Protein AF-A0A1W9RMF7-F1 (afdb_monomer)

Secondary structure (DSSP, 8-state):
--TT-TTEEPPPPSSSS-----S-EEEEESS-HHHHHHHHHHTT---B-S-SS-GGGSGGGTTT------HHHHHHHTTEEEEP--TT--HHHHHHHHHHHHHHHH--S----SS---------

pLDDT: mean 85.6, std 20.64, range [30.67, 98.5]

Structure (mmCIF, N/CA/C/O backbone):
data_AF-A0A1W9RMF7-F1
#
_entry.id   AF-A0A1W9RMF7-F1
#
loop_
_atom_site.group_PDB
_atom_site.id
_atom_site.type_symbol
_atom_site.label_atom_id
_atom_site.label_alt_id
_atom_site.label_comp_id
_atom_site.label_asym_id
_atom_site.label_entity_id
_atom_site.label_seq_id
_atom_site.pdbx_PDB_ins_code
_atom_site.Cartn_x
_atom_site.Cartn_y
_atom_site.Cartn_z
_atom_site.occupancy
_atom_site.B_iso_or_equiv
_atom_site.auth_seq_id
_atom_site.auth_comp_id
_atom_site.auth_asym_id
_atom_site.auth_atom_id
_atom_site.pdbx_PDB_model_num
ATOM 1 N N . ALA A 1 1 ? -2.466 5.618 12.818 1.00 87.56 1 ALA A N 1
ATOM 2 C CA . ALA A 1 1 ? -3.566 4.700 12.480 1.00 87.56 1 ALA A CA 1
ATOM 3 C C . ALA A 1 1 ? -3.063 3.417 11.833 1.00 87.56 1 ALA A C 1
ATOM 5 O O . ALA A 1 1 ? -3.648 2.386 12.103 1.00 87.56 1 ALA A O 1
ATOM 6 N N . LEU A 1 2 ? -2.029 3.437 10.981 1.00 95.12 2 LEU A N 1
ATOM 7 C CA . LEU A 1 2 ? -1.364 2.201 10.529 1.00 95.12 2 LEU A CA 1
ATOM 8 C C . LEU A 1 2 ? 0.130 2.139 10.907 1.00 95.12 2 LEU A C 1
ATOM 10 O O . LEU A 1 2 ? 0.797 1.162 10.589 1.00 95.12 2 LEU A O 1
ATOM 14 N N . LYS A 1 3 ? 0.663 3.169 11.582 1.00 93.56 3 LYS A N 1
ATOM 15 C CA . LYS A 1 3 ? 2.085 3.270 11.973 1.00 93.56 3 LYS A CA 1
ATOM 16 C C . LYS A 1 3 ? 2.440 2.262 13.073 1.00 93.56 3 LYS A C 1
ATOM 18 O O . LYS A 1 3 ? 3.592 1.877 13.208 1.00 93.56 3 LYS A O 1
ATOM 23 N N . GLU A 1 4 ? 1.440 1.860 13.848 1.00 93.69 4 GLU A N 1
ATOM 24 C CA . GLU A 1 4 ? 1.528 0.898 14.944 1.00 93.69 4 GLU A CA 1
ATOM 25 C C . GLU A 1 4 ? 1.642 -0.573 14.494 1.00 93.69 4 GLU A C 1
ATOM 27 O O . GLU A 1 4 ? 1.891 -1.443 15.324 1.00 93.69 4 GLU A O 1
ATOM 32 N N . ILE A 1 5 ? 1.451 -0.876 13.205 1.00 96.00 5 ILE A N 1
ATOM 33 C CA . ILE A 1 5 ? 1.570 -2.242 12.679 1.00 96.00 5 ILE A CA 1
ATOM 34 C C . ILE A 1 5 ? 3.013 -2.460 12.226 1.00 96.00 5 ILE A C 1
ATOM 36 O O . ILE A 1 5 ? 3.441 -1.903 11.216 1.00 96.00 5 ILE A O 1
ATOM 40 N N . GLU A 1 6 ? 3.760 -3.293 12.950 1.00 95.75 6 GLU A N 1
ATOM 41 C CA . GLU A 1 6 ? 5.193 -3.497 12.714 1.00 95.75 6 GLU A CA 1
ATOM 42 C C . GLU A 1 6 ? 5.496 -4.047 11.307 1.00 95.75 6 GLU A C 1
ATOM 44 O O . GLU A 1 6 ? 6.545 -3.760 10.720 1.00 95.75 6 GLU A O 1
ATOM 49 N N . GLU A 1 7 ? 4.580 -4.829 10.733 1.00 96.75 7 GLU A N 1
ATOM 50 C CA . GLU A 1 7 ? 4.705 -5.386 9.387 1.00 96.75 7 GLU A CA 1
ATOM 51 C C . GLU A 1 7 ? 4.456 -4.385 8.258 1.00 96.75 7 GLU A C 1
ATOM 53 O O . GLU A 1 7 ? 4.719 -4.725 7.100 1.00 96.75 7 GLU A O 1
ATOM 58 N N . ILE A 1 8 ? 3.990 -3.172 8.559 1.00 97.56 8 ILE A N 1
ATOM 59 C CA . ILE A 1 8 ? 3.697 -2.140 7.565 1.00 97.56 8 ILE A CA 1
ATOM 60 C C . ILE A 1 8 ? 4.720 -1.011 7.672 1.00 97.56 8 ILE A C 1
ATOM 62 O O . ILE A 1 8 ? 4.877 -0.367 8.704 1.00 97.56 8 ILE A O 1
ATOM 66 N N . LYS A 1 9 ? 5.370 -0.696 6.551 1.00 97.38 9 LYS A N 1
ATOM 67 C CA . LYS A 1 9 ? 6.065 0.577 6.359 1.00 97.38 9 LYS A CA 1
ATOM 68 C C . LYS A 1 9 ? 5.190 1.505 5.515 1.00 97.38 9 LYS A C 1
ATOM 70 O O . LYS A 1 9 ? 4.787 1.146 4.407 1.00 97.38 9 LYS A O 1
ATOM 75 N N . LEU A 1 10 ? 4.903 2.688 6.056 1.00 96.44 10 LEU A N 1
ATOM 76 C CA . LEU A 1 10 ? 4.123 3.738 5.395 1.00 96.44 10 LEU A CA 1
ATOM 77 C C . LEU A 1 10 ? 4.975 4.505 4.363 1.00 96.44 10 LEU A C 1
ATOM 79 O O . LEU A 1 10 ? 6.207 4.509 4.487 1.00 96.44 10 LEU A O 1
ATOM 83 N N . PRO A 1 11 ? 4.345 5.182 3.381 1.00 93.19 11 PRO A N 1
ATOM 84 C CA . PRO A 1 11 ? 5.015 6.212 2.593 1.00 93.19 11 PRO A CA 1
ATOM 85 C C . PRO A 1 11 ? 5.712 7.225 3.506 1.00 93.19 11 PRO A C 1
ATOM 87 O O . PRO A 1 11 ? 5.137 7.654 4.507 1.00 93.19 11 PRO A O 1
ATOM 90 N N . GLN A 1 12 ? 6.947 7.595 3.169 1.00 90.31 12 GLN A N 1
ATOM 91 C CA . GLN A 1 12 ? 7.702 8.617 3.893 1.00 90.31 12 GLN A CA 1
ATOM 92 C C . GLN A 1 12 ? 7.687 9.911 3.082 1.00 90.31 12 GLN A C 1
ATOM 94 O O . GLN A 1 12 ? 7.912 9.873 1.873 1.00 90.31 12 GLN A O 1
ATOM 99 N N . ILE A 1 13 ? 7.425 11.029 3.753 1.00 89.50 13 ILE A N 1
ATOM 100 C CA . ILE A 1 13 ? 7.629 12.372 3.209 1.00 89.50 13 ILE A CA 1
ATOM 101 C C . ILE A 1 13 ? 8.970 12.861 3.785 1.00 89.50 13 ILE A C 1
ATOM 103 O O . ILE A 1 13 ? 9.169 12.676 4.988 1.00 89.50 13 ILE A O 1
ATOM 107 N N . PRO A 1 14 ? 9.908 13.371 2.963 1.00 83.75 14 PRO A N 1
ATOM 108 C CA . PRO A 1 14 ? 11.270 13.682 3.409 1.00 83.75 14 PRO A CA 1
ATOM 109 C C . PRO A 1 14 ? 11.345 14.724 4.533 1.00 83.75 14 PRO A C 1
ATOM 111 O O . PRO A 1 14 ? 12.076 14.506 5.495 1.00 83.75 14 PRO A O 1
ATOM 114 N N . ASP A 1 15 ? 10.568 15.803 4.430 1.00 86.56 15 ASP A N 1
ATOM 115 C CA . ASP A 1 15 ? 10.465 16.881 5.419 1.00 86.56 15 ASP A CA 1
ATOM 116 C C . ASP A 1 15 ? 9.095 17.588 5.325 1.00 86.56 15 ASP A C 1
ATOM 118 O O . ASP A 1 15 ? 8.243 17.207 4.516 1.00 86.56 15 ASP A O 1
ATOM 122 N N . GLU A 1 16 ? 8.868 18.583 6.187 1.00 81.75 16 GLU A N 1
ATOM 123 C CA . GLU A 1 16 ? 7.609 19.339 6.273 1.00 81.75 16 GLU A CA 1
ATOM 124 C C . GLU A 1 16 ? 7.398 20.334 5.116 1.00 81.75 16 GLU A C 1
ATOM 126 O O . GLU A 1 16 ? 6.266 20.762 4.878 1.00 81.75 16 GLU A O 1
ATOM 131 N N . GLU A 1 17 ? 8.452 20.681 4.371 1.00 90.12 17 GLU A N 1
ATOM 132 C CA . GLU A 1 17 ? 8.381 21.604 3.234 1.00 90.12 17 GLU A CA 1
ATOM 133 C C . GLU A 1 17 ? 7.907 20.889 1.957 1.00 90.12 17 GLU A C 1
ATOM 135 O O . GLU A 1 17 ? 7.297 21.503 1.073 1.00 90.12 17 GLU A O 1
ATOM 140 N N . PHE A 1 18 ? 8.097 19.568 1.868 1.00 89.75 18 PHE A N 1
ATOM 141 C CA . PHE A 1 18 ? 7.602 18.773 0.747 1.00 89.75 18 PHE A CA 1
ATOM 142 C C . PHE A 1 18 ? 6.107 18.465 0.843 1.00 89.75 18 PHE A C 1
ATOM 144 O O . PHE A 1 18 ? 5.612 17.795 1.751 1.00 89.75 18 PHE A O 1
ATOM 151 N N . ARG A 1 19 ? 5.377 18.833 -0.215 1.00 87.25 19 ARG A N 1
ATOM 152 C CA . ARG A 1 19 ? 4.004 18.370 -0.438 1.00 87.25 19 ARG A CA 1
ATOM 153 C C . ARG A 1 19 ? 3.978 17.223 -1.433 1.00 87.25 19 ARG A C 1
ATOM 155 O O . ARG A 1 19 ? 4.449 17.342 -2.560 1.00 87.25 19 ARG A O 1
ATOM 162 N N . HIS A 1 20 ? 3.363 16.118 -1.030 1.00 89.25 20 HIS A N 1
ATOM 163 C CA . HIS A 1 20 ? 3.134 14.973 -1.898 1.00 89.25 20 HIS A CA 1
ATOM 164 C C . HIS A 1 20 ? 1.663 14.928 -2.332 1.00 89.25 20 HIS A C 1
ATOM 166 O O . HIS A 1 20 ? 0.764 14.982 -1.497 1.00 89.25 20 HIS A O 1
ATOM 172 N N . VAL A 1 21 ? 1.411 14.802 -3.638 1.00 90.12 21 VAL A N 1
ATOM 173 C CA . VAL A 1 21 ? 0.043 14.776 -4.203 1.00 90.12 21 VAL A CA 1
ATOM 174 C C . VAL A 1 21 ? -0.661 13.425 -4.050 1.00 90.12 21 VAL A C 1
ATOM 176 O O . VAL A 1 21 ? -1.866 13.335 -4.241 1.00 90.12 21 VAL A O 1
ATOM 179 N N . PHE A 1 22 ? 0.090 12.369 -3.719 1.00 91.81 22 PHE A N 1
ATOM 180 C CA . PHE A 1 22 ? -0.397 10.999 -3.525 1.00 91.81 22 PHE A CA 1
ATOM 181 C C . PHE A 1 22 ? -1.281 10.475 -4.666 1.00 91.81 22 PHE A C 1
ATOM 183 O O . PHE A 1 22 ? -2.446 10.155 -4.472 1.00 91.81 22 PHE A O 1
ATOM 190 N N . HIS A 1 23 ? -0.702 10.270 -5.853 1.00 92.81 23 HIS A N 1
ATOM 191 C CA . HIS A 1 23 ? -1.399 9.514 -6.905 1.00 92.81 23 HIS A CA 1
ATOM 192 C C . HIS A 1 23 ? -1.711 8.065 -6.476 1.00 92.81 23 HIS A C 1
ATOM 194 O O . HIS A 1 23 ? -2.718 7.493 -6.879 1.00 92.81 23 HIS A O 1
ATOM 200 N N . LEU A 1 24 ? -0.857 7.482 -5.627 1.00 95.44 24 LEU A N 1
ATOM 201 C CA . LEU A 1 24 ? -1.049 6.174 -5.005 1.00 95.44 24 LEU A CA 1
ATOM 202 C C . LEU A 1 24 ? -0.683 6.248 -3.521 1.00 95.44 24 LEU A C 1
ATOM 204 O O . LEU A 1 24 ? 0.318 6.869 -3.154 1.00 95.44 24 LEU A O 1
ATOM 208 N N . TYR A 1 25 ? -1.440 5.543 -2.677 1.00 96.75 25 TYR A N 1
ATOM 209 C CA . TYR A 1 25 ? -1.077 5.323 -1.277 1.00 96.75 25 TYR A CA 1
ATOM 210 C C . TYR A 1 25 ? -0.471 3.927 -1.097 1.00 96.75 25 TYR A C 1
ATOM 212 O O . TYR A 1 25 ? -1.165 2.957 -0.787 1.00 96.75 25 TYR A O 1
ATOM 220 N N . T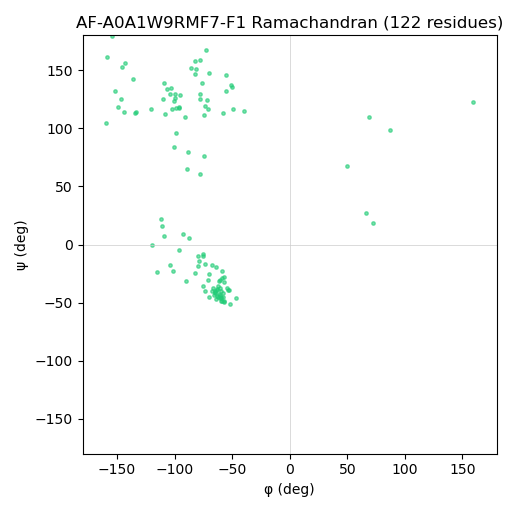HR A 1 26 ? 0.833 3.808 -1.355 1.00 97.31 26 THR A N 1
ATOM 221 C CA . THR A 1 26 ? 1.537 2.516 -1.397 1.00 97.31 26 THR A CA 1
ATOM 222 C C . THR A 1 26 ? 2.219 2.181 -0.079 1.00 97.31 26 THR A C 1
ATOM 224 O O . THR A 1 26 ? 3.168 2.836 0.340 1.00 97.31 26 THR A O 1
ATOM 227 N N . LEU A 1 27 ? 1.776 1.095 0.540 1.00 97.62 27 LEU A N 1
ATOM 228 C CA . LEU A 1 27 ? 2.404 0.492 1.706 1.00 97.62 27 LEU A CA 1
ATOM 229 C C . LEU A 1 27 ? 3.511 -0.475 1.285 1.00 97.62 27 LEU A C 1
ATOM 231 O O . LEU A 1 27 ? 3.424 -1.117 0.238 1.00 97.62 27 LEU A O 1
ATOM 235 N N . CYS A 1 28 ? 4.515 -0.648 2.141 1.00 97.56 28 CYS A N 1
ATOM 236 C CA . CYS A 1 28 ? 5.473 -1.744 2.038 1.00 97.56 28 CYS A CA 1
ATOM 237 C C . CYS A 1 28 ? 5.217 -2.748 3.167 1.00 97.56 28 CYS A C 1
ATOM 239 O O . CYS A 1 28 ? 5.416 -2.454 4.343 1.00 97.56 28 CYS A O 1
ATOM 241 N N . ILE A 1 29 ? 4.760 -3.938 2.793 1.00 98.00 29 ILE A N 1
ATOM 242 C CA . ILE A 1 29 ? 4.365 -5.019 3.688 1.00 98.00 29 ILE A CA 1
ATOM 243 C C . ILE A 1 29 ? 5.541 -5.990 3.852 1.00 98.00 29 ILE A C 1
ATOM 245 O O . ILE A 1 29 ? 5.990 -6.612 2.886 1.00 98.00 29 ILE A O 1
ATOM 249 N N . LYS A 1 30 ? 6.051 -6.151 5.080 1.00 96.38 30 LYS A N 1
ATOM 250 C CA . LYS A 1 30 ? 7.211 -7.013 5.374 1.00 96.38 30 LYS A CA 1
ATOM 251 C C . LYS A 1 30 ? 6.945 -8.483 5.018 1.00 96.38 30 LYS A C 1
ATOM 253 O O . LYS A 1 30 ? 7.831 -9.141 4.470 1.00 96.38 30 LYS A O 1
ATOM 258 N N . LYS A 1 31 ? 5.748 -8.995 5.337 1.00 95.00 31 LYS A N 1
ATOM 259 C CA . LYS A 1 31 ? 5.315 -10.393 5.141 1.00 95.00 31 LYS A CA 1
ATOM 260 C C . LYS A 1 31 ? 3.820 -10.454 4.807 1.00 95.00 31 LYS A C 1
ATOM 262 O O . LYS A 1 31 ? 3.062 -9.624 5.286 1.00 95.00 31 LYS A O 1
ATOM 267 N N . ARG A 1 32 ? 3.381 -11.486 4.072 1.00 96.06 32 ARG A N 1
ATOM 268 C CA . ARG A 1 32 ? 1.955 -11.763 3.772 1.00 96.06 32 ARG A CA 1
ATOM 269 C C . ARG A 1 32 ? 1.251 -10.717 2.881 1.00 96.06 32 ARG A C 1
ATOM 271 O O . ARG A 1 32 ? 0.033 -10.601 2.946 1.00 96.06 32 ARG A O 1
ATOM 278 N N . ARG A 1 33 ? 1.985 -10.001 2.014 1.00 97.50 33 ARG A N 1
ATOM 279 C CA . ARG A 1 33 ? 1.419 -8.990 1.091 1.00 97.50 33 ARG A CA 1
ATOM 280 C C . ARG A 1 33 ? 0.259 -9.538 0.258 1.00 97.50 33 ARG A C 1
ATOM 282 O O . ARG A 1 33 ? -0.802 -8.929 0.242 1.00 97.50 33 ARG A O 1
ATOM 289 N N . ASP A 1 34 ? 0.449 -10.683 -0.399 1.00 97.81 34 ASP A N 1
ATOM 290 C CA . ASP A 1 34 ? -0.583 -11.269 -1.270 1.00 97.81 34 ASP A CA 1
ATOM 291 C C . ASP A 1 34 ? -1.819 -1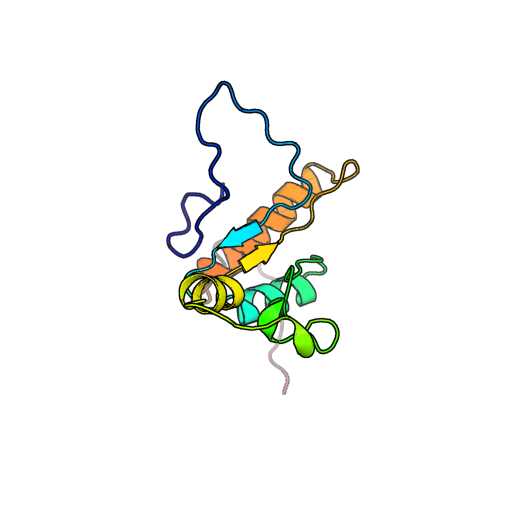1.723 -0.475 1.00 97.81 34 ASP A C 1
ATOM 293 O O . ASP A 1 34 ? -2.941 -11.480 -0.903 1.00 97.81 34 ASP A O 1
ATOM 297 N N . LYS A 1 35 ? -1.626 -12.269 0.736 1.00 98.12 35 LYS A N 1
ATOM 298 C CA . LYS A 1 35 ? -2.735 -12.623 1.641 1.00 98.12 35 LYS A CA 1
ATOM 299 C C . LYS A 1 35 ? -3.535 -11.394 2.082 1.00 98.12 35 LYS A C 1
ATOM 301 O O . LYS A 1 35 ? -4.754 -11.465 2.167 1.00 98.12 35 LYS A O 1
ATOM 306 N N . LEU A 1 36 ? -2.864 -10.272 2.355 1.00 98.25 36 LEU A N 1
ATOM 307 C CA . LEU A 1 36 ? -3.540 -9.014 2.677 1.00 98.25 36 LEU A CA 1
ATOM 308 C C . LEU A 1 36 ? -4.329 -8.492 1.471 1.00 98.25 36 LEU A C 1
ATOM 310 O O . LEU A 1 36 ? -5.464 -8.061 1.636 1.00 98.25 36 LEU A O 1
ATOM 314 N N . LEU A 1 37 ? -3.750 -8.545 0.268 1.00 98.50 37 LEU A N 1
ATOM 315 C CA . LEU A 1 37 ? -4.441 -8.152 -0.962 1.00 98.50 37 LEU A CA 1
ATOM 316 C C . LEU A 1 37 ? -5.732 -8.959 -1.157 1.00 98.50 37 LEU A C 1
ATOM 318 O O . LEU A 1 37 ? -6.789 -8.374 -1.380 1.00 98.50 37 LEU A O 1
ATOM 322 N N . GLU A 1 38 ? -5.653 -10.284 -1.040 1.00 98.50 38 GLU A N 1
ATOM 323 C CA . GLU A 1 38 ? -6.811 -11.173 -1.159 1.00 98.50 38 GLU A CA 1
ATOM 324 C C . GLU A 1 38 ? -7.854 -10.908 -0.067 1.00 98.50 38 GLU A C 1
ATOM 326 O O . GLU A 1 38 ? -9.039 -10.760 -0.363 1.00 98.50 38 GLU A O 1
ATOM 331 N N . PHE A 1 39 ? -7.416 -10.755 1.186 1.00 98.44 39 PHE A N 1
ATOM 332 C CA . PHE A 1 39 ? -8.298 -10.414 2.300 1.00 98.44 39 PHE A CA 1
ATOM 333 C C . PHE A 1 39 ? -9.060 -9.107 2.050 1.00 98.44 39 PHE A C 1
ATOM 335 O O . PHE A 1 39 ? -10.280 -9.070 2.198 1.00 98.44 39 PHE A O 1
ATOM 342 N N . LEU A 1 40 ? -8.364 -8.041 1.642 1.00 98.44 40 LEU A N 1
ATOM 343 C CA . LEU A 1 40 ? -8.985 -6.744 1.364 1.00 98.44 40 LEU A CA 1
ATOM 344 C C . LEU A 1 40 ? -9.950 -6.827 0.177 1.00 98.44 40 LEU A C 1
ATOM 346 O O . LEU A 1 40 ? -11.055 -6.294 0.265 1.00 98.44 40 LEU A O 1
ATOM 350 N N . LYS A 1 41 ? -9.589 -7.568 -0.878 1.00 98.25 41 LYS A N 1
ATOM 351 C CA . LYS A 1 41 ? -10.480 -7.824 -2.016 1.00 98.25 41 LYS A CA 1
ATOM 352 C C . LYS A 1 41 ? -11.780 -8.499 -1.567 1.00 98.25 41 LYS A C 1
ATOM 354 O O . LYS A 1 41 ? -12.856 -8.047 -1.944 1.00 98.25 41 LYS A O 1
ATOM 359 N N . ASN A 1 42 ? -11.695 -9.510 -0.703 1.00 98.25 42 ASN A N 1
ATOM 360 C CA . ASN A 1 42 ? -12.866 -10.209 -0.157 1.00 98.25 42 ASN A CA 1
ATOM 361 C C . ASN A 1 42 ? -13.719 -9.327 0.775 1.00 98.25 42 ASN A C 1
ATOM 363 O O . ASN A 1 42 ? -14.879 -9.639 1.032 1.00 98.25 42 ASN A O 1
ATOM 367 N N . LYS A 1 43 ? -13.170 -8.212 1.269 1.00 98.31 43 LYS A N 1
ATOM 368 C CA . LYS A 1 43 ? -13.893 -7.168 2.016 1.00 98.31 43 LYS A CA 1
ATOM 369 C C . LYS A 1 43 ? -14.419 -6.035 1.125 1.00 98.31 43 LYS A C 1
ATOM 371 O O . LYS A 1 43 ? -14.873 -5.022 1.644 1.00 98.31 43 LYS A O 1
ATOM 376 N N . GLY A 1 44 ? -14.348 -6.177 -0.200 1.00 98.12 44 GLY A N 1
ATOM 377 C CA . GLY A 1 44 ? -14.786 -5.146 -1.144 1.00 98.12 44 GLY A CA 1
ATOM 378 C C . GLY A 1 44 ? -13.861 -3.926 -1.203 1.00 98.12 44 GLY A C 1
ATOM 379 O O . GLY A 1 44 ? -14.275 -2.865 -1.659 1.00 98.12 44 GLY A O 1
ATOM 380 N N . ILE A 1 45 ? -12.615 -4.048 -0.734 1.00 98.50 45 ILE A N 1
ATOM 381 C CA . ILE A 1 45 ? -11.613 -2.978 -0.779 1.00 98.50 45 ILE A CA 1
ATOM 382 C C . ILE A 1 45 ? -10.692 -3.217 -1.975 1.00 98.50 45 ILE A C 1
ATOM 384 O O . ILE A 1 45 ? -9.946 -4.197 -2.021 1.00 98.50 45 ILE A O 1
ATOM 388 N N . GLU A 1 46 ? -10.687 -2.281 -2.924 1.00 96.44 46 GLU A N 1
ATOM 389 C CA . GLU A 1 46 ? -9.891 -2.367 -4.155 1.00 96.44 46 GLU A CA 1
ATOM 390 C C . GLU A 1 46 ? -8.401 -2.022 -3.961 1.00 96.44 46 GLU A C 1
ATOM 392 O O . GLU A 1 46 ? -7.864 -1.092 -4.568 1.00 96.44 46 GLU A O 1
ATOM 397 N N . ALA A 1 47 ? -7.698 -2.777 -3.118 1.00 98.00 47 ALA A N 1
ATOM 398 C CA . ALA A 1 47 ? -6.242 -2.692 -3.041 1.00 98.00 47 ALA A CA 1
ATOM 399 C C . ALA A 1 47 ? -5.586 -3.282 -4.305 1.00 98.00 47 ALA A C 1
ATOM 401 O O . ALA A 1 47 ? -6.109 -4.214 -4.918 1.00 98.00 47 ALA A O 1
ATOM 402 N N . ARG A 1 48 ? -4.433 -2.740 -4.720 1.00 97.75 48 ARG A N 1
ATOM 403 C CA . ARG A 1 48 ? -3.773 -3.114 -5.988 1.00 97.75 48 ARG A CA 1
ATOM 404 C C . ARG A 1 48 ? -2.250 -3.136 -5.875 1.00 97.75 48 ARG A C 1
ATOM 406 O O . ARG A 1 48 ? -1.662 -2.476 -5.022 1.00 97.75 48 ARG A O 1
ATOM 413 N N . ILE A 1 49 ? -1.596 -3.895 -6.753 1.00 97.75 49 ILE A N 1
ATOM 414 C CA . ILE A 1 49 ? -0.134 -3.916 -6.891 1.00 97.75 49 ILE A CA 1
ATOM 415 C C . ILE A 1 49 ? 0.242 -3.091 -8.121 1.00 97.75 49 ILE A C 1
ATOM 417 O O . ILE A 1 49 ? -0.083 -3.474 -9.242 1.00 97.75 49 ILE A O 1
ATOM 421 N N . TYR A 1 50 ? 0.981 -2.005 -7.906 1.00 94.06 50 TYR A N 1
ATOM 422 C CA . TYR A 1 50 ? 1.550 -1.175 -8.966 1.00 94.06 50 TYR A CA 1
ATOM 423 C C . TYR A 1 50 ? 3.077 -1.147 -8.835 1.00 94.06 50 TYR A C 1
ATOM 425 O O . TYR A 1 50 ? 3.588 -0.677 -7.827 1.00 94.06 50 TYR A O 1
ATOM 433 N N . TYR A 1 51 ? 3.881 -1.641 -9.770 1.00 91.69 51 TYR A N 1
ATOM 434 C CA . TYR A 1 51 ? 3.582 -2.409 -10.981 1.00 91.69 51 TYR A CA 1
ATOM 435 C C . TYR A 1 51 ? 4.065 -3.860 -10.783 1.00 91.69 51 TYR A C 1
ATOM 437 O O . TYR A 1 51 ? 5.142 -4.061 -10.212 1.00 91.69 51 TYR A O 1
ATOM 445 N N . PRO A 1 52 ? 3.313 -4.890 -11.220 1.00 88.44 52 PRO A N 1
ATOM 446 C CA . PRO A 1 52 ? 3.668 -6.287 -10.945 1.00 88.44 52 PRO A CA 1
ATOM 447 C C . PRO A 1 52 ? 4.904 -6.766 -11.727 1.00 88.44 52 PRO A C 1
ATOM 449 O O . PRO A 1 52 ? 5.674 -7.596 -11.232 1.00 88.44 52 PRO A O 1
ATOM 452 N N . GLN A 1 53 ? 5.127 -6.224 -12.927 1.00 91.62 53 GLN A N 1
ATOM 453 C CA . GLN A 1 53 ? 6.272 -6.535 -13.779 1.00 91.62 53 GLN A CA 1
ATOM 454 C C . GLN A 1 53 ? 7.262 -5.370 -13.779 1.00 91.62 53 GLN A C 1
ATOM 456 O O . GLN A 1 53 ? 6.876 -4.213 -13.919 1.00 91.62 53 GLN A O 1
ATOM 461 N N . LEU A 1 54 ? 8.548 -5.682 -13.614 1.00 91.75 54 LEU A N 1
ATOM 462 C CA . LEU A 1 54 ? 9.613 -4.684 -13.700 1.00 91.75 54 LEU A CA 1
ATOM 463 C C . LEU A 1 54 ? 9.976 -4.434 -15.164 1.00 91.75 54 LEU A C 1
ATOM 465 O O . LEU A 1 54 ? 9.994 -5.380 -15.952 1.00 91.75 54 LEU A O 1
ATOM 469 N N . ILE A 1 55 ? 10.351 -3.192 -15.482 1.00 91.31 55 ILE A N 1
ATOM 470 C CA . ILE A 1 55 ? 10.718 -2.738 -16.835 1.00 91.31 55 ILE A CA 1
ATOM 471 C C . ILE A 1 55 ? 11.690 -3.691 -17.556 1.00 91.31 55 ILE A C 1
ATOM 473 O O . ILE A 1 55 ? 11.395 -4.055 -18.691 1.00 91.31 55 ILE A O 1
ATOM 477 N N . PRO A 1 56 ? 12.779 -4.191 -16.934 1.00 90.25 56 PRO A N 1
ATOM 478 C CA . PRO A 1 56 ? 13.724 -5.074 -17.627 1.00 90.25 56 PRO A CA 1
ATOM 479 C C . PRO A 1 56 ? 13.139 -6.416 -18.082 1.00 90.25 56 PRO A C 1
ATOM 481 O O . PRO A 1 56 ? 13.714 -7.073 -18.939 1.00 90.25 56 PRO A O 1
ATOM 484 N N . PHE A 1 57 ? 12.011 -6.838 -17.506 1.00 89.94 57 PHE A N 1
ATOM 485 C CA . PHE A 1 57 ? 11.319 -8.066 -17.898 1.00 89.94 57 PHE A CA 1
ATOM 486 C C . PHE A 1 57 ? 10.182 -7.815 -18.888 1.00 89.94 57 PHE A C 1
ATOM 488 O O . PHE A 1 57 ? 9.536 -8.768 -19.317 1.00 89.94 57 PHE A O 1
ATOM 495 N N . MET A 1 58 ? 9.868 -6.561 -19.213 1.00 92.06 58 MET A N 1
ATOM 496 C CA . MET A 1 58 ? 8.799 -6.229 -20.15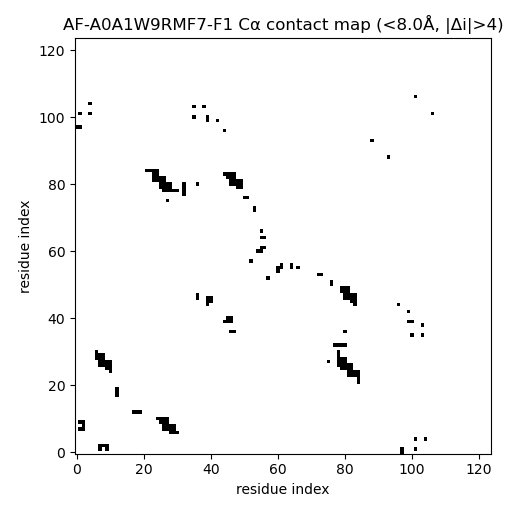1 1.00 92.06 58 MET A CA 1
ATOM 497 C C . MET A 1 58 ? 9.284 -6.458 -21.584 1.00 92.06 58 MET A C 1
ATOM 499 O O . MET A 1 58 ? 10.317 -5.930 -2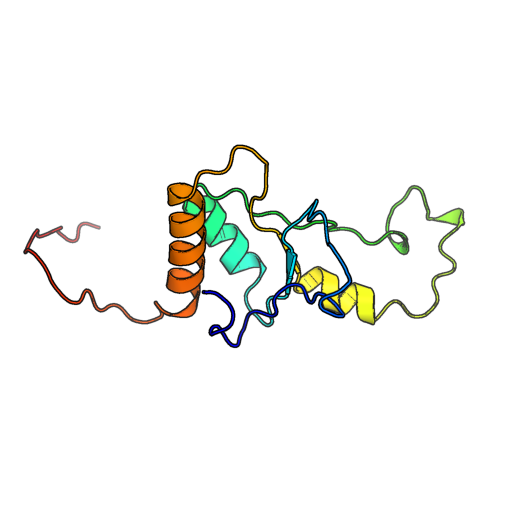1.988 1.00 92.06 58 MET A O 1
ATOM 503 N N . LYS A 1 59 ? 8.504 -7.201 -22.381 1.00 91.69 59 LYS A N 1
ATOM 504 C CA . LYS A 1 59 ? 8.853 -7.560 -23.770 1.00 91.69 59 LYS A CA 1
ATOM 505 C C . LYS A 1 59 ? 9.228 -6.343 -24.625 1.00 91.69 59 LYS A C 1
ATOM 507 O O . LYS A 1 59 ? 10.186 -6.414 -25.392 1.00 91.69 59 LYS A O 1
ATOM 512 N N . ALA A 1 60 ? 8.519 -5.229 -24.438 1.00 92.62 60 ALA A N 1
ATOM 513 C CA . ALA A 1 60 ? 8.758 -3.967 -25.139 1.00 92.62 60 ALA A CA 1
ATOM 514 C C . ALA A 1 60 ? 10.172 -3.387 -24.926 1.00 92.62 60 ALA A C 1
ATOM 516 O O . ALA A 1 60 ? 10.644 -2.629 -25.764 1.00 92.62 60 ALA A O 1
ATOM 517 N N . PHE A 1 61 ? 10.859 -3.761 -23.842 1.00 90.31 61 PHE A N 1
ATOM 518 C CA . PHE A 1 61 ? 12.193 -3.263 -23.493 1.00 90.31 61 PHE A CA 1
ATOM 519 C C . PHE A 1 61 ? 13.298 -4.313 -23.667 1.00 90.31 61 PHE A C 1
ATOM 521 O O . PHE A 1 61 ? 14.442 -4.046 -23.310 1.00 90.31 61 PHE A O 1
ATOM 528 N N . SER A 1 62 ? 12.987 -5.482 -24.236 1.00 87.38 62 SER A N 1
ATOM 529 C CA . SER A 1 62 ? 13.930 -6.607 -24.372 1.00 87.38 62 SER A CA 1
ATOM 530 C C . SER A 1 62 ? 15.220 -6.266 -25.134 1.00 87.38 62 SER A C 1
ATOM 532 O O . SER A 1 62 ? 16.279 -6.793 -24.807 1.00 87.38 62 SER A O 1
ATOM 534 N N . SER A 1 63 ? 15.163 -5.350 -26.107 1.00 88.38 63 SER A N 1
ATOM 535 C CA . SER A 1 63 ? 16.335 -4.869 -26.859 1.00 88.38 63 SER A CA 1
ATOM 536 C C . SER A 1 63 ? 17.164 -3.812 -26.115 1.00 88.38 63 SER A C 1
ATOM 538 O O . SER A 1 63 ? 18.323 -3.581 -26.456 1.00 88.38 63 SER A O 1
ATOM 540 N N . LEU A 1 64 ? 16.586 -3.170 -25.096 1.00 84.19 64 LEU A N 1
ATOM 541 C CA . LEU A 1 64 ? 17.200 -2.090 -24.314 1.00 84.19 64 LEU A CA 1
ATOM 542 C C . LEU A 1 64 ? 17.669 -2.560 -22.931 1.00 84.19 64 LEU A C 1
ATOM 544 O O . LEU A 1 64 ? 18.481 -1.894 -22.285 1.00 84.19 64 LEU A O 1
ATOM 548 N N . SER A 1 65 ? 17.175 -3.705 -22.459 1.00 73.31 65 SER A N 1
ATOM 549 C CA . SER A 1 65 ? 17.449 -4.245 -21.131 1.00 73.31 65 SER A CA 1
ATOM 550 C C . SER A 1 65 ? 18.859 -4.838 -21.031 1.00 73.31 65 SER A C 1
ATOM 552 O O . SER A 1 65 ? 19.048 -6.051 -21.003 1.00 73.31 65 SER A O 1
ATOM 554 N N . LYS A 1 66 ? 19.873 -3.976 -20.924 1.00 69.06 66 LYS A N 1
ATOM 555 C CA . LYS A 1 66 ? 21.227 -4.336 -20.464 1.00 69.06 66 LYS A CA 1
ATOM 556 C C . LYS A 1 66 ? 21.290 -4.192 -18.944 1.00 69.06 66 LYS A C 1
ATOM 558 O O . LYS A 1 66 ? 21.907 -3.265 -18.421 1.00 69.06 66 LYS A O 1
ATOM 563 N N . THR A 1 67 ? 20.525 -5.004 -18.223 1.00 67.00 67 THR A N 1
ATOM 564 C CA . THR A 1 67 ? 20.230 -4.691 -16.820 1.00 67.00 67 THR A CA 1
ATOM 565 C C . THR A 1 67 ? 21.444 -4.870 -15.908 1.00 67.00 67 THR A C 1
ATO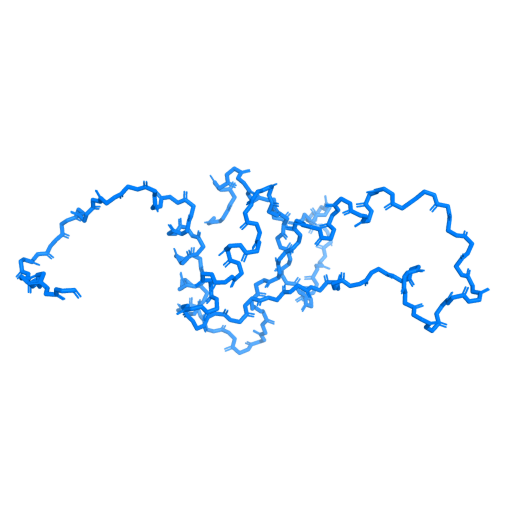M 567 O O . THR A 1 67 ? 21.926 -5.983 -15.717 1.00 67.00 67 THR A O 1
ATOM 570 N N . LYS A 1 68 ? 21.893 -3.759 -15.308 1.00 73.94 68 LYS A N 1
ATOM 571 C CA . LYS A 1 68 ? 22.724 -3.727 -14.092 1.00 73.94 68 LYS A CA 1
ATOM 572 C C . LYS A 1 68 ? 21.868 -4.108 -12.870 1.00 73.94 68 LYS A C 1
ATOM 574 O O . LYS A 1 68 ? 20.651 -4.185 -12.990 1.00 73.94 68 LYS A O 1
ATOM 579 N N . ASP A 1 69 ? 22.493 -4.379 -11.724 1.00 88.31 69 ASP A N 1
ATOM 580 C CA . ASP A 1 69 ? 21.850 -4.881 -10.495 1.00 88.31 69 ASP A CA 1
ATOM 581 C C . ASP A 1 69 ? 20.473 -4.238 -10.181 1.00 88.31 69 ASP A C 1
ATOM 583 O O . ASP A 1 69 ? 20.369 -3.049 -9.886 1.00 88.31 69 ASP A O 1
ATOM 587 N N . ILE A 1 70 ? 19.408 -5.053 -10.223 1.00 90.62 70 ILE A N 1
ATOM 588 C CA . ILE A 1 70 ? 18.018 -4.685 -9.878 1.00 90.62 70 ILE A CA 1
ATOM 589 C C . ILE A 1 70 ? 17.520 -5.375 -8.600 1.00 90.62 70 ILE A C 1
ATOM 591 O O . ILE A 1 70 ? 16.310 -5.522 -8.386 1.00 90.62 70 ILE A O 1
ATOM 595 N N . SER A 1 71 ? 18.427 -5.820 -7.732 1.00 92.62 71 SER A N 1
ATOM 596 C CA . SER A 1 71 ? 18.102 -6.549 -6.503 1.00 92.62 71 SER A CA 1
ATOM 597 C C . SER A 1 71 ? 17.100 -5.800 -5.615 1.00 92.62 71 SER A C 1
ATOM 599 O O . SER A 1 71 ? 16.162 -6.408 -5.093 1.00 92.62 71 SER A O 1
ATOM 601 N N . SER A 1 72 ? 17.217 -4.474 -5.503 1.00 93.12 72 SER A N 1
ATOM 602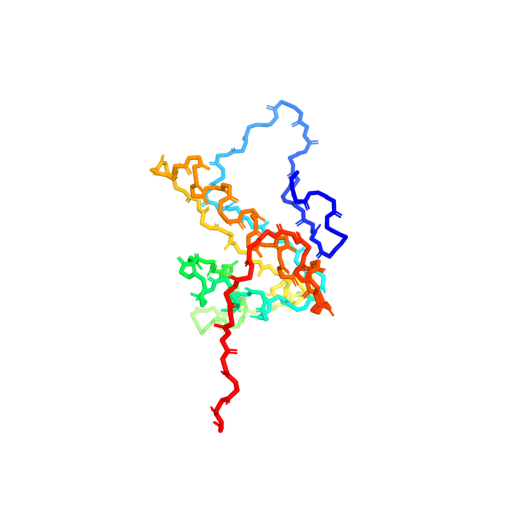 C CA . SER A 1 72 ? 16.269 -3.629 -4.761 1.00 93.12 72 SER A CA 1
ATOM 603 C C . SER A 1 72 ? 14.863 -3.649 -5.365 1.00 93.12 72 SER A C 1
ATOM 605 O O . SER A 1 72 ? 13.884 -3.834 -4.637 1.00 93.12 72 SER A O 1
ATOM 607 N N . ALA A 1 73 ? 14.747 -3.547 -6.692 1.00 93.12 73 ALA A N 1
ATOM 608 C CA . ALA A 1 73 ? 13.463 -3.598 -7.390 1.00 93.12 73 ALA A CA 1
ATOM 609 C C . ALA A 1 73 ? 12.793 -4.982 -7.245 1.00 93.12 73 ALA A C 1
ATOM 611 O O . ALA A 1 73 ? 11.592 -5.091 -6.983 1.00 93.12 73 ALA A O 1
ATOM 612 N N . LEU A 1 74 ? 13.583 -6.058 -7.334 1.00 92.88 74 LEU A N 1
ATOM 613 C CA . LEU A 1 74 ? 13.117 -7.432 -7.114 1.00 92.88 74 LEU A CA 1
ATOM 614 C C . LEU A 1 74 ? 12.626 -7.668 -5.680 1.00 92.88 74 LEU A C 1
ATOM 616 O O . LEU A 1 74 ? 11.635 -8.372 -5.471 1.00 92.88 74 LEU A O 1
ATOM 620 N N . LYS A 1 75 ? 13.299 -7.070 -4.692 1.00 93.62 75 LYS A N 1
ATOM 621 C CA . LYS A 1 75 ? 12.900 -7.145 -3.281 1.00 93.62 75 LYS A CA 1
ATOM 622 C C . LYS A 1 75 ? 11.619 -6.355 -3.017 1.00 93.62 75 LYS A C 1
ATOM 624 O O . LYS A 1 75 ? 10.735 -6.865 -2.329 1.00 93.62 75 LYS A O 1
ATOM 629 N N . ILE A 1 76 ? 11.503 -5.133 -3.542 1.00 94.38 76 ILE A N 1
ATOM 630 C CA . ILE A 1 76 ? 10.384 -4.237 -3.219 1.00 94.38 76 ILE A CA 1
ATOM 631 C C . ILE A 1 76 ? 9.079 -4.649 -3.913 1.00 94.38 76 ILE A C 1
ATOM 633 O O . ILE A 1 76 ? 8.029 -4.607 -3.272 1.00 94.38 76 ILE A O 1
ATOM 637 N N . LYS A 1 77 ? 9.119 -5.164 -5.156 1.00 94.62 77 LYS A N 1
ATOM 638 C CA . LYS A 1 77 ? 7.899 -5.576 -5.892 1.00 94.62 77 LYS A CA 1
ATOM 639 C C . LYS A 1 77 ? 7.056 -6.623 -5.150 1.00 94.62 77 LYS A C 1
ATOM 641 O O . LYS A 1 77 ? 5.838 -6.685 -5.300 1.00 94.62 77 LYS A O 1
ATOM 646 N N . ARG A 1 78 ? 7.711 -7.444 -4.319 1.00 94.81 78 ARG A N 1
ATOM 647 C CA . ARG A 1 78 ? 7.083 -8.491 -3.495 1.00 94.81 78 ARG A CA 1
ATOM 648 C C . ARG A 1 78 ? 6.436 -7.965 -2.211 1.00 94.81 78 ARG A C 1
ATOM 650 O O . ARG A 1 78 ? 5.778 -8.729 -1.513 1.00 94.81 78 ARG A O 1
ATOM 657 N N . LYS A 1 79 ? 6.666 -6.697 -1.873 1.00 97.06 79 LYS A N 1
ATOM 658 C CA . LYS A 1 79 ? 6.255 -6.086 -0.604 1.00 97.06 79 LYS A CA 1
ATOM 659 C C . LYS A 1 79 ? 5.228 -4.975 -0.787 1.00 97.06 79 LYS A C 1
ATOM 661 O O . LYS A 1 79 ? 4.492 -4.690 0.146 1.00 97.06 79 LYS A O 1
ATOM 666 N N . ILE A 1 80 ? 5.159 -4.351 -1.958 1.00 97.75 80 ILE A N 1
ATOM 667 C CA . ILE A 1 80 ? 4.287 -3.191 -2.172 1.00 97.75 80 ILE A CA 1
ATOM 668 C C . ILE A 1 80 ? 2.812 -3.564 -2.316 1.00 97.75 80 ILE A C 1
ATOM 670 O O . ILE A 1 80 ? 2.477 -4.535 -2.993 1.00 97.75 80 ILE A O 1
ATOM 674 N N . LEU A 1 81 ? 1.936 -2.775 -1.706 1.00 98.44 81 LEU A N 1
ATOM 675 C CA . LEU A 1 81 ? 0.486 -2.856 -1.867 1.00 98.44 81 LEU A CA 1
ATOM 676 C C . LEU A 1 81 ? -0.097 -1.449 -1.760 1.00 98.44 81 LEU A C 1
ATOM 678 O O . LEU A 1 81 ? 0.140 -0.763 -0.768 1.00 98.44 81 LEU A O 1
ATOM 682 N N . SER A 1 82 ? -0.851 -1.019 -2.762 1.00 98.38 82 SER A N 1
ATOM 683 C CA . SER A 1 82 ? -1.508 0.285 -2.770 1.00 98.38 82 SER A CA 1
ATOM 684 C C . SER A 1 82 ? -2.940 0.159 -2.270 1.00 98.38 82 SER A C 1
ATOM 686 O O . SER A 1 82 ? -3.695 -0.684 -2.757 1.00 98.38 82 SER A O 1
ATOM 688 N N . LEU A 1 83 ? -3.301 0.993 -1.296 1.00 98.25 83 LEU A N 1
ATOM 689 C CA . LEU A 1 83 ? -4.679 1.142 -0.830 1.00 98.25 83 LEU A CA 1
ATOM 690 C C . LEU A 1 83 ? -5.460 2.090 -1.758 1.00 98.25 83 LEU A C 1
ATOM 692 O O . LEU A 1 83 ? -4.833 2.917 -2.431 1.00 98.25 83 LEU A O 1
ATOM 696 N N . PRO A 1 84 ? -6.805 2.004 -1.785 1.00 97.31 84 PRO A N 1
ATOM 697 C CA . PRO A 1 84 ? -7.630 2.958 -2.516 1.00 97.31 84 PRO A CA 1
ATOM 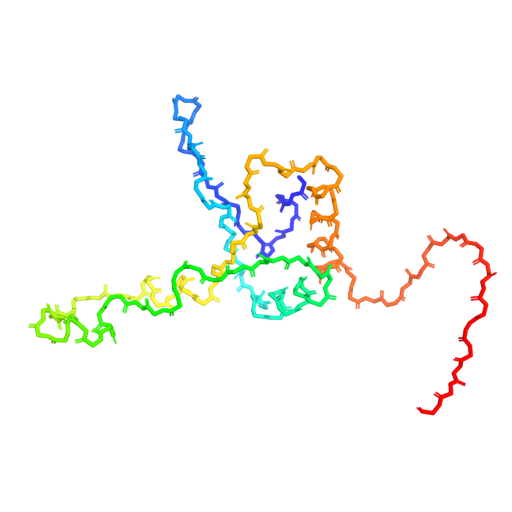698 C C . PRO A 1 84 ? -7.349 4.398 -2.085 1.00 97.31 84 PRO A C 1
ATOM 700 O O . PRO A 1 84 ? -7.320 4.705 -0.893 1.00 97.31 84 PRO A O 1
ATOM 703 N N . LEU A 1 85 ? -7.162 5.276 -3.068 1.00 95.12 85 LEU A N 1
ATOM 704 C CA . LEU A 1 85 ? -7.026 6.709 -2.859 1.00 95.12 85 LEU A CA 1
ATOM 705 C C . LEU A 1 85 ? -7.576 7.451 -4.078 1.00 95.12 85 LEU A C 1
ATOM 707 O O . LEU A 1 85 ? -7.082 7.277 -5.188 1.00 95.12 85 LEU A O 1
ATOM 711 N N . HIS A 1 86 ? -8.606 8.264 -3.862 1.00 93.56 86 HIS A N 1
ATOM 712 C CA . HIS A 1 86 ? -9.194 9.137 -4.875 1.00 93.56 86 HIS A CA 1
ATOM 713 C C . HIS A 1 86 ? -9.968 10.289 -4.206 1.00 93.56 86 HIS A C 1
ATOM 715 O O . HIS A 1 86 ? -10.353 10.157 -3.042 1.00 93.56 86 HIS A O 1
ATOM 721 N N . PRO A 1 87 ? -10.260 11.394 -4.924 1.00 93.25 87 PRO A N 1
ATOM 722 C CA . PRO A 1 87 ? -10.896 12.583 -4.341 1.00 93.25 87 PRO A CA 1
ATOM 723 C C . PRO A 1 87 ? -12.267 12.334 -3.699 1.00 93.25 87 PRO A C 1
ATOM 725 O O . PRO A 1 87 ? -12.645 13.016 -2.757 1.00 93.25 87 PRO A O 1
ATOM 728 N N . PHE A 1 88 ? -13.012 11.344 -4.196 1.00 95.06 88 PHE A N 1
ATOM 729 C CA . PHE A 1 88 ? -14.360 11.026 -3.708 1.00 95.06 88 PHE A CA 1
ATOM 730 C C . PHE A 1 88 ? -14.406 10.053 -2.516 1.00 95.06 88 PHE A C 1
ATOM 732 O O . PHE A 1 88 ? -15.493 9.618 -2.140 1.00 95.06 88 PHE A O 1
ATOM 739 N N . LEU A 1 89 ? -13.254 9.666 -1.954 1.00 95.62 89 LEU A N 1
ATOM 740 C CA . LEU A 1 89 ? -13.189 8.695 -0.862 1.00 95.62 89 LEU A CA 1
ATOM 741 C C . LEU A 1 89 ? -13.685 9.342 0.438 1.00 95.62 89 LEU A C 1
ATOM 743 O O . LEU A 1 89 ? -13.121 10.326 0.918 1.00 95.62 89 LEU A O 1
ATOM 747 N N . LYS A 1 90 ? -14.752 8.794 1.017 1.00 97.69 90 LYS A N 1
ATOM 748 C CA . LYS A 1 90 ? -15.400 9.335 2.217 1.00 97.69 90 LYS A CA 1
ATOM 749 C C . LYS A 1 90 ? -14.653 8.903 3.470 1.00 97.69 90 LYS A C 1
ATOM 751 O O . LYS A 1 90 ? -14.127 7.797 3.558 1.00 97.69 90 LYS A O 1
ATOM 756 N N . GLU A 1 91 ? -14.717 9.720 4.515 1.00 97.38 91 GLU A N 1
ATOM 757 C CA . GLU A 1 91 ? -14.065 9.421 5.796 1.00 97.38 91 GLU A CA 1
ATOM 758 C C . GLU A 1 91 ? -14.480 8.056 6.379 1.00 97.38 91 GLU A C 1
ATOM 760 O O . GLU A 1 91 ? -13.647 7.316 6.902 1.00 97.38 91 GLU A O 1
ATOM 765 N N . LYS A 1 92 ? -15.757 7.673 6.233 1.00 97.94 92 LYS A N 1
ATOM 766 C CA . LYS A 1 92 ? -16.252 6.350 6.652 1.00 97.94 92 LYS A CA 1
ATOM 767 C C . LYS A 1 92 ? -15.584 5.193 5.898 1.00 97.94 92 LYS A C 1
ATOM 769 O O . LYS A 1 92 ? -15.322 4.153 6.494 1.00 97.94 92 LYS A O 1
ATOM 774 N N . GLU A 1 93 ? -15.274 5.383 4.616 1.00 98.12 93 GLU A N 1
ATOM 775 C CA . GLU A 1 93 ? -14.593 4.391 3.777 1.00 98.12 93 GLU A CA 1
ATOM 776 C C . GLU A 1 93 ? -13.117 4.303 4.172 1.00 98.12 93 GLU A C 1
ATOM 778 O O . GLU A 1 93 ? -12.589 3.206 4.323 1.00 98.12 93 GLU A O 1
ATOM 783 N N . ILE A 1 94 ? -12.474 5.438 4.469 1.00 97.88 94 ILE A N 1
ATOM 784 C CA . ILE A 1 94 ? -11.106 5.478 5.012 1.00 97.88 94 ILE A CA 1
ATOM 785 C C . ILE A 1 94 ? -11.032 4.717 6.344 1.00 97.88 94 ILE A C 1
ATOM 787 O O . ILE A 1 94 ? -10.167 3.858 6.525 1.00 97.88 94 ILE A O 1
ATOM 791 N N . LYS A 1 95 ? -11.961 4.988 7.270 1.0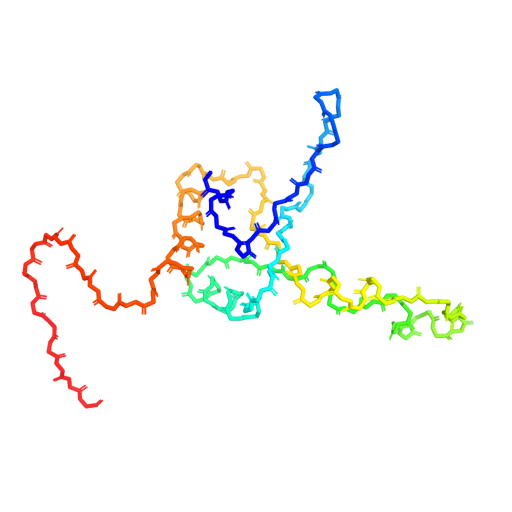0 98.12 95 LYS A N 1
ATOM 792 C CA . LYS A 1 95 ? -12.052 4.282 8.560 1.00 98.12 95 LYS A CA 1
ATOM 793 C C . LYS A 1 95 ? -12.272 2.783 8.368 1.00 98.12 95 LYS A C 1
ATOM 795 O O . LYS A 1 95 ? -11.647 1.989 9.070 1.00 98.12 95 LYS A O 1
ATOM 800 N N . TYR A 1 96 ? -13.107 2.397 7.403 1.00 98.38 96 TYR A N 1
ATOM 801 C CA . TYR A 1 96 ? -13.327 0.997 7.050 1.00 98.38 96 TYR A CA 1
ATOM 802 C C . TYR A 1 96 ? -12.055 0.331 6.508 1.00 98.38 96 TYR A C 1
ATOM 804 O O . TYR A 1 96 ? -11.673 -0.735 6.983 1.00 98.38 96 TYR A O 1
ATOM 812 N N . ILE A 1 97 ? -11.337 0.980 5.587 1.00 98.44 97 ILE A N 1
ATOM 813 C 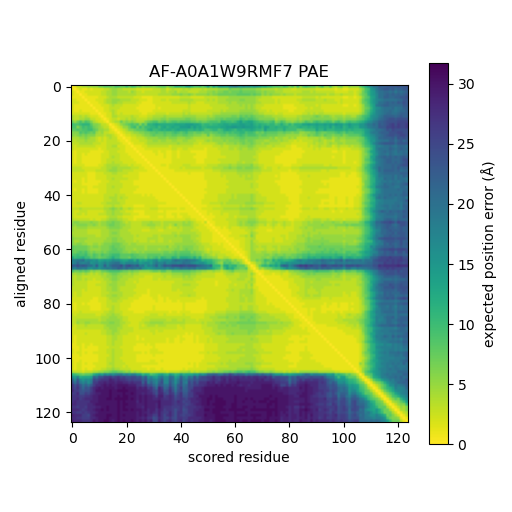CA . ILE A 1 97 ? -10.066 0.467 5.056 1.00 98.44 97 ILE A CA 1
ATOM 814 C C . ILE A 1 97 ? -9.055 0.266 6.190 1.00 98.44 97 ILE A C 1
ATOM 816 O O . ILE A 1 97 ? -8.464 -0.808 6.312 1.00 98.44 97 ILE A O 1
ATOM 820 N N . ILE A 1 98 ? -8.889 1.267 7.060 1.00 97.94 98 ILE A N 1
ATOM 821 C CA . ILE A 1 98 ? -7.980 1.190 8.211 1.00 97.94 98 ILE A CA 1
ATOM 822 C C . ILE A 1 98 ? -8.371 0.032 9.138 1.00 97.94 98 ILE A C 1
ATOM 824 O O . ILE A 1 98 ? -7.493 -0.720 9.565 1.00 97.94 98 ILE A O 1
ATOM 828 N N . SER A 1 99 ? -9.663 -0.133 9.444 1.00 97.88 99 SER A N 1
ATOM 829 C CA . SER A 1 99 ? -10.125 -1.199 10.339 1.00 97.88 99 SER A CA 1
ATOM 830 C C . SER A 1 99 ? -9.883 -2.586 9.749 1.00 97.88 99 SER A C 1
ATOM 832 O O . SER A 1 99 ? -9.392 -3.460 10.456 1.00 97.88 99 SER A O 1
ATOM 834 N N . GLN A 1 100 ? -10.123 -2.784 8.449 1.00 98.38 100 GLN A N 1
ATOM 835 C CA . GLN A 1 100 ? -9.861 -4.070 7.800 1.00 98.38 100 GLN A CA 1
ATOM 836 C C . GLN A 1 100 ? -8.364 -4.390 7.739 1.00 98.38 100 GLN A C 1
ATOM 838 O O . GLN A 1 100 ? -7.976 -5.524 8.021 1.00 98.38 100 GLN A O 1
ATOM 843 N N . VAL A 1 101 ? -7.507 -3.402 7.454 1.00 97.81 101 VAL A N 1
ATOM 844 C CA . VAL A 1 101 ? -6.050 -3.604 7.514 1.00 97.81 101 VAL A CA 1
ATOM 845 C C . VAL A 1 101 ? -5.627 -4.016 8.927 1.00 97.81 101 VAL A C 1
ATOM 847 O O . VAL A 1 101 ? -4.899 -4.993 9.077 1.00 97.81 101 VAL A O 1
ATOM 850 N N . LYS A 1 102 ? -6.124 -3.345 9.974 1.00 97.19 102 LYS A N 1
ATOM 851 C CA . LYS A 1 102 ? -5.851 -3.732 11.370 1.00 97.19 102 LYS A CA 1
ATOM 852 C C . LYS A 1 102 ? -6.344 -5.140 11.697 1.00 97.19 102 LYS A C 1
ATOM 854 O O . LYS A 1 102 ? -5.592 -5.917 12.277 1.00 97.19 102 LYS A O 1
ATOM 859 N N . ASN A 1 103 ? -7.567 -5.480 11.294 1.00 96.81 103 ASN A N 1
ATOM 860 C CA . ASN A 1 103 ? -8.149 -6.800 11.530 1.00 96.81 103 ASN A CA 1
ATOM 861 C C . ASN A 1 103 ? -7.280 -7.909 10.931 1.00 96.81 103 ASN A C 1
ATOM 863 O O . ASN A 1 103 ? -7.041 -8.911 11.594 1.00 96.81 103 ASN A O 1
ATOM 867 N N . PHE A 1 104 ? -6.737 -7.712 9.728 1.00 96.94 104 PHE A N 1
ATOM 868 C CA . PHE A 1 104 ? -5.844 -8.695 9.114 1.00 96.94 104 PHE A CA 1
ATOM 869 C C . PHE A 1 104 ? -4.575 -8.974 9.943 1.00 96.94 104 PHE A C 1
ATOM 871 O O . PHE A 1 104 ? -4.109 -10.112 9.987 1.00 96.94 104 PHE A O 1
ATOM 878 N N . PHE A 1 105 ? -3.994 -7.952 10.581 1.00 95.31 105 PHE A N 1
ATOM 879 C CA . PHE A 1 105 ? -2.738 -8.100 11.328 1.00 95.31 105 PHE A CA 1
ATOM 880 C C . PHE A 1 105 ? -2.929 -8.479 12.798 1.00 95.31 105 PHE A C 1
ATOM 882 O O . PHE A 1 105 ? -2.079 -9.177 13.343 1.00 95.31 105 PHE A O 1
ATOM 889 N N . TYR A 1 106 ? -4.021 -8.050 13.433 1.00 91.94 106 TYR A N 1
ATOM 890 C CA . TYR A 1 106 ? -4.240 -8.260 14.866 1.00 91.94 106 TYR A CA 1
ATOM 891 C C . TYR A 1 106 ? -5.193 -9.409 15.190 1.00 91.94 106 TYR A C 1
ATOM 893 O O . TYR A 1 106 ? -5.107 -9.982 16.274 1.00 91.94 106 TYR A O 1
ATOM 901 N N . CYS A 1 107 ? -6.073 -9.799 14.268 1.00 74.75 107 CYS A N 1
ATOM 902 C CA . CYS A 1 107 ? -6.971 -10.926 14.487 1.00 74.75 107 CYS A CA 1
ATOM 903 C C . CYS A 1 107 ? -6.290 -12.226 14.029 1.00 74.75 107 CYS A C 1
ATOM 905 O O . CYS A 1 107 ? -6.533 -12.727 12.933 1.00 74.75 107 CYS A O 1
ATOM 907 N N . THR A 1 108 ? -5.407 -12.764 14.879 1.00 53.00 108 THR A N 1
ATOM 908 C CA . THR A 1 108 ? -4.848 -14.127 14.726 1.00 53.00 108 THR A CA 1
ATOM 909 C C . THR A 1 108 ? -5.332 -15.104 15.795 1.00 53.00 108 THR A C 1
ATOM 911 O O . THR A 1 108 ? -4.774 -16.186 15.934 1.00 53.00 108 THR A O 1
ATOM 914 N N . THR A 1 109 ? -6.392 -14.768 16.522 1.00 42.19 109 THR A N 1
ATOM 915 C CA . THR A 1 109 ? -7.048 -15.667 17.474 1.00 42.19 109 THR A CA 1
ATOM 916 C C . THR A 1 109 ? -8.518 -15.293 17.581 1.00 42.19 109 THR A C 1
ATOM 918 O O . THR A 1 109 ? -8.865 -14.119 17.715 1.00 42.19 109 THR A O 1
ATOM 921 N N . GLY A 1 110 ? -9.393 -16.297 17.493 1.00 48.38 110 GLY A N 1
ATOM 922 C CA . GLY A 1 110 ? -10.803 -16.133 17.805 1.00 48.38 110 GLY A CA 1
ATOM 923 C C . GLY A 1 110 ? -10.955 -15.639 19.239 1.00 48.38 110 GLY A C 1
ATOM 924 O O . GLY A 1 110 ? -10.621 -16.352 20.179 1.00 48.38 110 GLY A O 1
ATOM 925 N N . TYR A 1 111 ? -11.434 -14.410 19.396 1.00 32.38 111 TYR A N 1
ATOM 926 C CA . TYR A 1 111 ? -12.094 -13.955 20.611 1.00 32.38 111 TYR A CA 1
ATOM 927 C C . TYR A 1 111 ? -12.946 -12.730 20.279 1.00 32.38 111 TYR A C 1
ATOM 929 O O . TYR A 1 111 ? -12.442 -11.625 20.078 1.00 32.38 111 TYR A O 1
ATOM 937 N N . VAL A 1 112 ? -14.260 -12.939 20.202 1.00 38.16 112 VAL A N 1
ATOM 938 C CA . VAL A 1 112 ? -15.246 -11.858 20.193 1.00 38.16 112 VAL A CA 1
ATOM 939 C C . VAL A 1 112 ? -15.317 -11.332 21.621 1.00 38.16 112 VAL A C 1
ATOM 941 O O . VAL A 1 112 ? -15.770 -12.036 22.522 1.00 38.16 112 VAL A O 1
ATOM 944 N N . LYS A 1 113 ? -14.845 -10.107 21.860 1.00 32.16 113 LYS A N 1
ATOM 945 C CA . LYS A 1 113 ? -15.053 -9.436 23.145 1.00 32.16 113 LYS A CA 1
ATOM 946 C C . LYS A 1 113 ? -16.226 -8.464 23.017 1.00 32.16 113 LYS A C 1
ATOM 948 O O . LYS A 1 113 ? -16.036 -7.329 22.604 1.00 32.16 113 LYS A O 1
ATOM 953 N N . GLY A 1 114 ? -17.400 -8.957 23.418 1.00 35.16 114 GLY A N 1
ATOM 954 C CA . GLY A 1 114 ? -18.495 -8.176 24.000 1.00 35.16 114 GLY A CA 1
ATOM 955 C C . GLY A 1 114 ? -19.492 -7.531 23.038 1.00 35.16 114 GLY A C 1
ATOM 956 O O . GLY A 1 114 ? -19.242 -6.435 22.556 1.00 35.16 114 GLY A O 1
ATOM 957 N N . ALA A 1 115 ? -20.635 -8.191 22.850 1.00 38.34 115 ALA A N 1
ATOM 958 C CA . ALA A 1 115 ? -21.997 -7.660 23.016 1.00 38.34 115 ALA A CA 1
ATOM 959 C C . ALA A 1 115 ? -22.965 -8.543 22.214 1.00 38.34 115 ALA A C 1
ATOM 961 O O . ALA A 1 115 ? -22.794 -8.730 21.016 1.00 38.34 115 ALA A O 1
ATOM 962 N N . ASP A 1 116 ? -23.946 -9.074 22.937 1.00 32.72 116 ASP A N 1
ATOM 963 C CA . ASP A 1 116 ? -25.158 -9.747 22.478 1.00 32.72 116 ASP A CA 1
ATOM 964 C C . ASP A 1 116 ? -25.006 -11.119 21.805 1.00 32.72 116 ASP A C 1
ATOM 966 O O . ASP A 1 116 ? -24.531 -11.295 20.685 1.00 32.72 116 ASP A O 1
ATOM 970 N N . LYS A 1 117 ? -25.465 -12.129 22.556 1.00 33.00 117 LYS A N 1
ATOM 971 C CA . LYS A 1 117 ? -25.748 -13.481 22.079 1.00 33.00 117 LYS A CA 1
ATOM 972 C C . LYS A 1 117 ? -26.606 -13.405 20.815 1.00 33.00 117 LYS A C 1
ATOM 974 O O . LYS A 1 117 ? -27.772 -13.034 20.899 1.00 33.00 117 LYS A O 1
ATOM 979 N N . VAL A 1 118 ? -26.070 -13.870 19.695 1.00 32.84 118 VAL A N 1
ATOM 980 C CA . VAL A 1 118 ? -26.866 -14.542 18.669 1.00 32.84 118 VAL A CA 1
ATOM 981 C C . VAL A 1 118 ? -26.092 -15.796 18.289 1.00 32.84 118 VAL A C 1
ATOM 983 O O . VAL A 1 118 ? -24.961 -15.723 17.811 1.00 32.84 118 VAL A O 1
ATOM 986 N N . GLU A 1 119 ? -26.679 -16.946 18.613 1.00 31.16 119 GLU A N 1
ATOM 987 C CA . GLU A 1 119 ? -26.252 -18.254 18.128 1.00 31.16 119 GLU A CA 1
ATOM 988 C C . GLU A 1 119 ? -26.116 -18.222 16.608 1.00 31.16 119 GLU A C 1
ATOM 990 O O . GLU A 1 119 ? -27.002 -17.737 15.907 1.00 31.16 119 GLU A O 1
ATOM 995 N N . MET A 1 120 ? -25.049 -18.814 16.085 1.00 31.30 120 MET A N 1
ATOM 996 C CA . MET A 1 120 ? -25.114 -19.359 14.740 1.00 31.30 120 MET A CA 1
ATOM 997 C C . MET A 1 120 ? -24.500 -20.745 14.757 1.00 31.30 120 MET A C 1
ATOM 999 O O . MET A 1 120 ? -23.322 -20.929 15.069 1.00 31.30 120 MET A O 1
ATOM 1003 N N . ALA A 1 121 ? -25.396 -21.695 14.513 1.00 31.06 121 ALA A N 1
ATOM 1004 C CA . ALA A 1 121 ? -25.183 -23.119 14.497 1.00 31.06 121 ALA A CA 1
ATOM 1005 C C . ALA A 1 121 ? -24.071 -23.518 13.526 1.00 31.06 121 ALA A C 1
ATOM 1007 O O . ALA A 1 121 ? -23.869 -22.925 12.465 1.00 31.06 121 ALA A O 1
ATOM 1008 N N . VAL A 1 122 ? -23.361 -24.555 13.948 1.00 36.09 122 VAL A N 1
ATOM 1009 C CA . VAL A 1 122 ? -22.507 -25.384 13.115 1.00 36.09 122 VAL A CA 1
ATOM 1010 C C . VAL A 1 122 ? -23.439 -26.217 12.245 1.00 36.09 122 VAL A C 1
ATOM 1012 O O . VAL A 1 122 ? -24.263 -26.929 12.804 1.00 36.09 122 VAL A O 1
ATOM 1015 N N . ASP A 1 123 ? -23.292 -26.153 10.927 1.00 30.67 123 ASP A N 1
ATOM 1016 C CA . ASP A 1 123 ? -23.749 -27.221 10.041 1.00 30.67 123 ASP A CA 1
ATOM 1017 C C . ASP A 1 123 ? -22.766 -27.380 8.872 1.00 30.67 123 ASP A C 1
ATOM 1019 O O . ASP A 1 123 ? -22.608 -26.476 8.054 1.00 30.67 123 ASP A O 1
ATOM 1023 N N . MET A 1 124 ? -22.128 -28.559 8.897 1.00 36.78 124 MET A N 1
ATOM 1024 C CA . MET A 1 124 ? -21.540 -29.382 7.822 1.00 36.78 124 MET A CA 1
ATOM 1025 C C . MET A 1 124 ? -20.412 -28.815 6.948 1.00 36.78 124 MET A C 1
ATOM 1027 O O . MET A 1 124 ? -20.646 -27.934 6.095 1.00 36.78 124 MET A O 1
#

Radius of gyration: 18.9 Å; Cα contacts (8 Å, |Δi|>4): 109; chains: 1; bounding box: 50×51×51 Å

Mean predicted aligned error: 8.42 Å

Foldseek 3Di:
DCPPQPQKDWDDDPDPVDDDPPPWGKIFGNDCQVVLCVQCVVVVWPKDQPPLDDPLPDPVCVVVNPDDDPVVVVVRSVGIITGDDDPPQDPVNVVVSVVSSCCVRPVPDDDDPDDDDDDDDDDD

Sequence (124 aa):
ALKEIEEIKLPQIPDEEFRHVFHLYTLCIKKRRDKLLEFLKNKGIEARIYYPQLIPFMKAFSSLSKTKDISSALKIKRKILSLPLHPFLKEKEIKYIISQVKNFFYCTTGYVKGADKVEMAVDM

Nearest PDB structures (foldseek):
  7b0d-assembly1_B  TM=8.911E-01  e=8.888E-07  Archaeoglobus veneficus SNP6
  5u1z-assembly1_A  TM=9.003E-01  e=2.250E-05  Campylobacter jejuni
  2fn6-assembly1_B  TM=8.262E-01  e=4.694E-04  Helicobacter pylori 26695
  6ewr-assembly1_A  TM=7.967E-01  e=3.867E-04  Streptococcus pneumoniae TIGR4
  6ewj-assembly2_C  TM=7.918E-01  e=6.485E-04  Streptococcus pneumoniae TIGR4

Solvent-accessible surface area (backbone atoms only — not comparable to full-atom values): 8179 Å² total; per-residue (Å²): 135,64,78,85,40,88,53,43,43,73,77,81,72,96,50,91,86,63,83,79,89,60,89,62,50,51,33,39,28,76,66,64,38,68,60,50,43,52,52,37,46,77,70,75,38,74,50,46,65,87,64,88,70,57,67,70,77,34,76,95,33,57,93,70,47,79,78,68,94,52,65,67,60,65,58,46,62,71,17,47,39,25,47,78,65,60,94,86,67,47,71,70,54,52,52,48,53,52,49,52,57,48,45,70,76,70,60,83,66,97,71,89,82,83,82,80,94,72,91,76,82,88,80,134